Protein AF-A0A354YUZ7-F1 (afdb_monomer_lite)

Foldseek 3Di:
DDDFDEDEDDDPVDPDDPQWDFDWDWPAPADPPGTTYTYTPDTLGGVPDPCSVVVVVCVVVVHDPDDDPVVVVVVVVPPDPDDPVNVVVDDDPVVPDDDDDDDPPDD

InterPro domains:
  IPR012340 Nucleic acid-binding, OB-fold [SSF50249] (17-107)
  IPR040476 RNase II/RNase R, cold shock domain [PF17876] (5-68)
  IPR050180 RNR Ribonuclease [PTHR23355] (5-107)

Sequence (107 aa):
RQIYPIYVKASRKWKAKEGDKVLVRISSWPERDKVAEGKIVEVLGRKGEAGVDLKVLAKKHGLRLEFPDNVLEEARSVAVAVAAEEISRRRDLRDWRMVTIDGEDAK

pLDDT: mean 91.48, std 8.04, range [43.81, 97.62]

Structure (mmCIF, N/CA/C/O backbone):
data_AF-A0A354YUZ7-F1
#
_entry.id   AF-A0A354YUZ7-F1
#
loop_
_atom_site.group_PDB
_atom_site.id
_atom_site.type_symbol
_atom_site.label_atom_id
_atom_site.label_alt_id
_atom_site.label_comp_id
_atom_site.label_asym_id
_atom_site.label_entity_id
_atom_site.label_seq_id
_atom_site.pdbx_PDB_ins_code
_atom_site.Cartn_x
_atom_site.Cartn_y
_atom_site.Cartn_z
_atom_site.occupancy
_atom_site.B_iso_or_equiv
_atom_site.auth_seq_id
_atom_site.auth_comp_id
_atom_site.auth_asym_id
_atom_site.auth_atom_id
_atom_site.pdbx_PDB_model_num
ATOM 1 N N . ARG A 1 1 ? -7.435 17.998 21.001 1.00 49.03 1 ARG A N 1
ATOM 2 C CA . ARG A 1 1 ? -8.334 17.159 20.167 1.00 49.03 1 ARG A CA 1
ATOM 3 C C . ARG A 1 1 ? -9.098 16.254 21.123 1.00 49.03 1 ARG A C 1
ATOM 5 O O . ARG A 1 1 ? -8.459 15.427 21.755 1.00 49.03 1 ARG A O 1
ATOM 12 N N . GLN A 1 2 ? -10.389 16.489 21.339 1.00 43.81 2 GLN A N 1
ATOM 13 C CA . GLN A 1 2 ? -11.169 15.729 22.319 1.00 43.81 2 GLN A CA 1
ATOM 14 C C . GLN A 1 2 ? -11.417 14.327 21.755 1.00 43.81 2 GLN A C 1
ATOM 16 O O . GLN A 1 2 ? -12.048 14.178 20.711 1.00 43.81 2 GLN A O 1
ATOM 21 N N . ILE A 1 3 ? -10.803 13.319 22.372 1.00 60.31 3 ILE A N 1
ATOM 22 C CA . ILE A 1 3 ? -10.957 11.919 21.980 1.00 60.31 3 ILE A CA 1
ATOM 23 C C . ILE A 1 3 ? -12.079 11.367 22.850 1.00 60.31 3 ILE A C 1
ATOM 25 O O . ILE A 1 3 ? -11.885 11.164 24.045 1.00 60.31 3 ILE A O 1
ATOM 29 N N . TYR A 1 4 ? -13.254 11.164 22.262 1.00 79.75 4 TYR A N 1
ATOM 30 C CA . TYR A 1 4 ? -14.317 10.431 22.936 1.00 79.75 4 TYR A CA 1
ATOM 31 C C . TYR A 1 4 ? -13.996 8.935 22.865 1.00 79.75 4 TYR A C 1
ATOM 33 O O . TYR A 1 4 ? -13.665 8.443 21.780 1.00 79.75 4 TYR A O 1
ATOM 41 N N . PRO A 1 5 ? -14.050 8.208 23.992 1.00 89.56 5 PRO A N 1
ATOM 42 C CA . PRO A 1 5 ? -13.860 6.768 23.972 1.00 89.56 5 PRO A CA 1
ATOM 43 C C . PRO A 1 5 ? -14.959 6.111 23.130 1.00 89.56 5 PRO A C 1
ATOM 45 O O . PRO A 1 5 ? -16.118 6.527 23.159 1.00 89.56 5 PRO A O 1
ATOM 48 N N . ILE A 1 6 ? -14.578 5.075 22.385 1.00 92.69 6 ILE A N 1
ATOM 49 C CA . ILE A 1 6 ? -15.509 4.209 21.663 1.00 92.69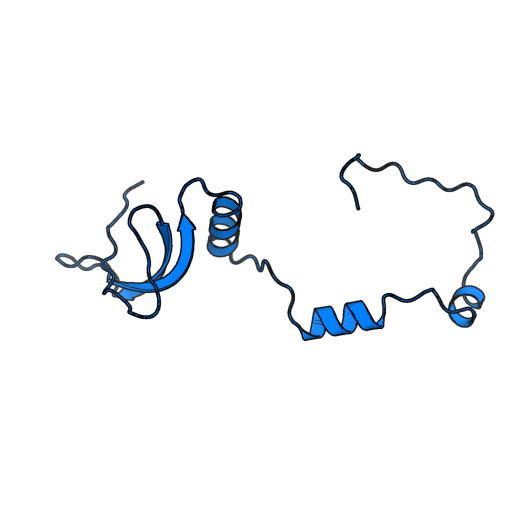 6 ILE A CA 1
ATOM 50 C C . ILE A 1 6 ? -15.500 2.867 22.381 1.00 92.69 6 ILE A C 1
ATOM 52 O O . ILE A 1 6 ? -14.463 2.205 22.450 1.00 92.69 6 ILE A O 1
ATOM 56 N N . TYR A 1 7 ? -16.646 2.466 22.917 1.00 93.56 7 TYR A N 1
ATOM 57 C CA . TYR A 1 7 ? -16.807 1.145 23.494 1.00 93.56 7 TYR A CA 1
ATOM 58 C C . TYR A 1 7 ? -16.858 0.098 22.380 1.00 93.56 7 TYR A C 1
ATOM 60 O O . TYR A 1 7 ? -17.620 0.208 21.417 1.00 93.56 7 TYR A O 1
ATOM 68 N N . VAL A 1 8 ? -16.036 -0.939 22.508 1.00 92.50 8 VAL A N 1
ATOM 69 C CA . VAL A 1 8 ? -15.997 -2.053 21.563 1.00 92.50 8 VAL A CA 1
ATOM 70 C C . VAL A 1 8 ? -16.153 -3.351 22.334 1.00 92.50 8 VAL A C 1
ATOM 72 O O . VAL A 1 8 ? -15.355 -3.668 23.215 1.00 92.50 8 VAL A O 1
ATOM 75 N N . LYS A 1 9 ? -17.150 -4.152 21.955 1.00 85.88 9 LYS A N 1
ATOM 76 C CA . LYS A 1 9 ? -17.291 -5.508 22.486 1.00 85.88 9 LYS A CA 1
ATOM 77 C C . LYS A 1 9 ? -16.190 -6.405 21.923 1.00 85.88 9 LYS A C 1
ATOM 79 O O . LYS A 1 9 ? -15.981 -6.448 20.708 1.00 85.88 9 LYS A O 1
ATOM 84 N N . ALA A 1 10 ? -15.529 -7.160 22.799 1.00 78.69 10 ALA A N 1
ATOM 85 C CA . ALA A 1 10 ? -14.492 -8.107 22.408 1.00 78.69 10 ALA A CA 1
ATOM 86 C C . ALA A 1 10 ? -14.996 -9.070 21.317 1.00 78.69 10 ALA A C 1
ATOM 88 O O . ALA A 1 10 ? -16.063 -9.679 21.436 1.00 78.69 10 ALA A O 1
ATOM 89 N N . SER A 1 11 ? -14.216 -9.205 20.246 1.00 80.06 11 SER A N 1
ATOM 90 C CA . SER A 1 11 ? -14.500 -10.111 19.134 1.00 80.06 11 SER A CA 1
ATOM 91 C C . SER A 1 11 ? -13.513 -11.267 19.155 1.00 80.06 11 SER A C 1
ATOM 93 O O . SER A 1 11 ? -12.308 -11.045 19.181 1.00 80.06 11 SER A O 1
ATOM 95 N N . ARG A 1 12 ? -14.001 -12.511 19.058 1.00 80.25 12 ARG A N 1
ATOM 96 C CA . ARG A 1 12 ? -13.123 -13.692 18.928 1.00 80.25 12 ARG A CA 1
ATOM 97 C C . ARG A 1 12 ? -12.283 -13.665 17.646 1.00 80.25 12 ARG A C 1
ATOM 99 O O . ARG A 1 12 ? -11.225 -14.283 17.608 1.00 80.25 12 ARG A O 1
ATOM 106 N N . LYS A 1 13 ? -12.748 -12.953 16.611 1.00 88.50 13 LYS A N 1
ATOM 107 C CA . LYS A 1 13 ? -12.058 -12.828 15.318 1.00 88.50 13 LYS A CA 1
ATOM 108 C C . LYS A 1 13 ? -10.805 -11.952 15.411 1.00 88.50 13 LYS A C 1
ATOM 110 O O . LYS A 1 13 ? -9.827 -12.223 14.727 1.00 88.50 13 LYS A O 1
ATOM 115 N N . TRP A 1 14 ? -10.832 -10.915 16.248 1.00 86.81 14 TRP A N 1
ATOM 116 C CA . TRP A 1 14 ? -9.777 -9.905 16.315 1.00 86.81 14 TRP A CA 1
ATOM 117 C C . TRP A 1 14 ? -9.109 -9.938 17.687 1.00 86.81 14 TRP A C 1
ATOM 119 O O . TRP A 1 14 ? -9.669 -9.456 18.668 1.00 86.81 14 TRP A O 1
ATOM 129 N N . LYS A 1 15 ? -7.898 -10.498 17.752 1.00 86.81 15 LYS A N 1
ATOM 130 C CA . LYS A 1 15 ? -7.090 -10.590 18.979 1.00 86.81 15 LYS A CA 1
ATOM 131 C C . LYS A 1 15 ? -6.299 -9.298 19.230 1.00 86.81 15 LYS A C 1
ATOM 133 O O . LYS A 1 15 ? -5.078 -9.347 19.356 1.00 86.81 15 LYS A O 1
ATOM 138 N N . ALA A 1 16 ? -6.991 -8.159 19.246 1.00 90.75 16 ALA A N 1
ATOM 139 C CA . ALA A 1 16 ? -6.374 -6.868 19.540 1.00 90.75 16 ALA A CA 1
ATOM 140 C C . ALA A 1 16 ? -5.836 -6.851 20.978 1.00 90.75 16 ALA A C 1
ATOM 142 O O . ALA A 1 16 ? -6.494 -7.344 21.898 1.00 90.75 16 ALA A O 1
ATOM 143 N N . LYS A 1 17 ? -4.645 -6.290 21.159 1.00 92.00 17 LYS A N 1
ATOM 144 C CA . LYS A 1 17 ? -3.985 -6.114 22.452 1.00 92.00 17 LYS A CA 1
ATOM 145 C C . LYS A 1 17 ? -3.851 -4.633 22.776 1.00 92.00 17 LYS A C 1
ATOM 147 O O . LYS A 1 17 ? -3.953 -3.768 21.907 1.00 92.00 17 LYS A O 1
ATOM 152 N N . GLU A 1 18 ? -3.590 -4.351 24.045 1.00 92.69 18 GLU A N 1
ATOM 153 C CA . GLU A 1 18 ? -3.264 -2.998 24.479 1.00 92.69 18 GLU A CA 1
ATOM 154 C C . GLU A 1 18 ? -2.064 -2.455 23.683 1.00 92.69 18 GLU A C 1
ATOM 156 O O . GLU A 1 18 ? -1.038 -3.126 23.535 1.00 92.69 18 GLU A O 1
ATOM 161 N N . GLY A 1 19 ? -2.207 -1.240 23.151 1.00 92.44 19 GLY A N 1
ATOM 162 C CA . GLY A 1 19 ? -1.206 -0.604 22.290 1.00 92.44 19 GLY A CA 1
ATOM 163 C C . GLY A 1 19 ? -1.331 -0.891 20.787 1.00 92.44 19 GLY A C 1
ATOM 164 O O . GLY A 1 19 ? -0.580 -0.292 20.009 1.00 92.44 19 GLY A O 1
ATOM 165 N N . ASP A 1 20 ? -2.274 -1.732 20.356 1.00 94.75 20 ASP A N 1
ATOM 166 C CA . ASP A 1 20 ? -2.564 -1.929 18.933 1.00 94.75 20 ASP A CA 1
ATOM 167 C C . ASP A 1 20 ? -3.367 -0.759 18.344 1.00 94.75 20 ASP A C 1
ATOM 169 O O . ASP A 1 20 ? -4.235 -0.154 18.979 1.00 94.75 20 ASP A O 1
ATOM 173 N N . LYS A 1 21 ? -3.103 -0.448 17.074 1.00 94.50 21 LYS A N 1
ATOM 174 C CA . LYS A 1 21 ? -3.941 0.422 16.248 1.00 94.50 21 LYS A CA 1
ATOM 175 C C . LYS A 1 21 ? -5.028 -0.427 15.599 1.00 94.50 21 LYS A C 1
ATOM 177 O O . LYS A 1 21 ? -4.738 -1.424 14.943 1.00 94.50 21 LYS A O 1
ATOM 182 N N . VAL A 1 22 ? -6.283 -0.014 15.743 1.00 94.31 22 VAL A N 1
ATOM 183 C CA . VAL A 1 22 ? -7.441 -0.742 15.206 1.00 94.31 22 VAL A CA 1
ATOM 184 C C . VAL A 1 22 ? -8.331 0.167 14.367 1.00 94.31 22 VAL A C 1
ATOM 186 O O . VAL A 1 22 ? -8.461 1.359 14.649 1.00 94.31 22 VAL A O 1
ATOM 189 N N . LEU A 1 23 ? -8.969 -0.410 13.349 1.00 93.12 23 LEU A N 1
ATOM 190 C CA . LEU A 1 23 ? -10.046 0.233 12.607 1.00 93.12 23 LEU A CA 1
ATOM 191 C C . LEU A 1 23 ? -11.384 -0.183 13.220 1.00 93.12 23 LEU A C 1
ATOM 193 O O . LEU A 1 23 ? -11.708 -1.373 13.290 1.00 93.12 23 LEU A O 1
ATOM 197 N N . VAL A 1 24 ? -12.168 0.803 13.651 1.00 93.56 24 VAL A N 1
ATOM 198 C CA . VAL A 1 24 ? -13.478 0.590 14.272 1.00 93.56 24 VAL A CA 1
ATOM 199 C C . VAL A 1 24 ? -14.565 1.119 13.352 1.00 93.56 24 VAL A C 1
ATOM 201 O O . VAL A 1 24 ? -14.546 2.283 12.958 1.00 93.56 24 VAL A O 1
ATOM 204 N N . ARG A 1 25 ? -15.545 0.268 13.046 1.00 92.62 25 ARG A N 1
ATOM 205 C CA . ARG A 1 25 ? -16.801 0.702 12.438 1.00 92.62 25 ARG A CA 1
ATOM 206 C C . ARG A 1 25 ? -17.767 1.078 13.552 1.00 92.62 25 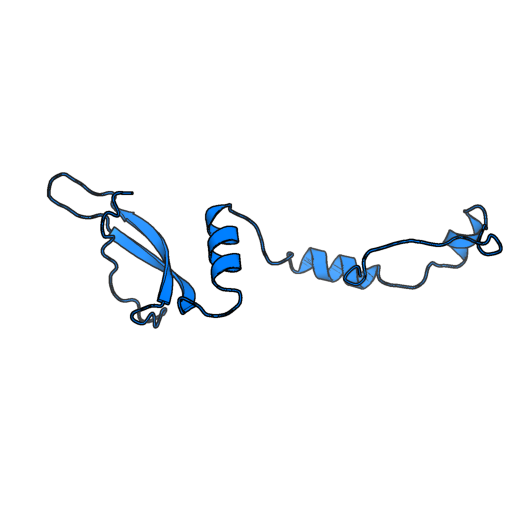ARG A C 1
ATOM 208 O O . ARG A 1 25 ? -18.122 0.220 14.362 1.00 92.62 25 ARG A O 1
ATOM 215 N N . ILE A 1 26 ? -18.178 2.342 13.578 1.00 93.44 26 ILE A N 1
ATOM 216 C CA . ILE A 1 26 ? -19.169 2.848 14.531 1.00 93.44 26 ILE A CA 1
ATOM 217 C C . ILE A 1 26 ? -20.511 2.170 14.241 1.00 93.44 26 ILE A C 1
ATOM 219 O O . ILE A 1 26 ? -20.948 2.104 13.091 1.00 93.44 26 ILE A O 1
ATOM 223 N N . SER A 1 27 ? -21.126 1.618 15.284 1.00 93.31 27 SER A N 1
ATOM 224 C CA . SER A 1 27 ? -22.458 1.008 15.246 1.00 93.31 27 SER A CA 1
ATOM 225 C C . SER A 1 27 ? -23.503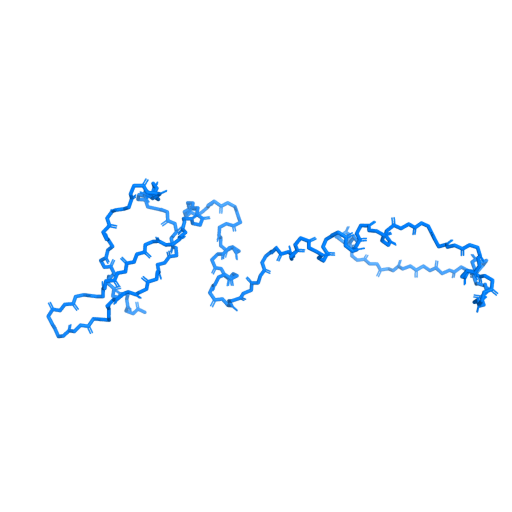 1.836 15.984 1.00 93.31 27 SER A C 1
ATOM 227 O O . SER A 1 27 ? -24.671 1.750 15.626 1.00 93.31 27 SER A O 1
ATOM 229 N N . SER A 1 28 ? -23.090 2.634 16.972 1.00 93.12 28 SER A N 1
ATOM 230 C CA . SER A 1 28 ? -23.941 3.620 17.638 1.00 93.12 28 SER A CA 1
ATOM 231 C C . SER A 1 28 ? -23.145 4.889 17.900 1.00 93.12 28 SER A C 1
ATOM 233 O O . SER A 1 28 ? -22.020 4.832 18.401 1.00 93.12 28 SER A O 1
ATOM 235 N N . TRP A 1 29 ? -23.728 6.034 17.565 1.00 91.62 29 TRP A N 1
ATOM 236 C CA . TRP A 1 29 ? -23.163 7.339 17.894 1.00 91.62 29 TRP A CA 1
ATOM 237 C C . TRP A 1 29 ? -23.383 7.659 19.381 1.00 91.62 29 TRP A C 1
ATOM 239 O O . TRP A 1 29 ? -24.278 7.072 19.994 1.00 91.62 29 TRP A O 1
ATOM 249 N N . PRO A 1 30 ? -22.549 8.524 19.985 1.00 90.38 30 PRO A N 1
ATOM 250 C CA . PRO A 1 30 ? -22.705 8.883 21.386 1.00 90.38 30 PRO A CA 1
ATOM 251 C C . PRO A 1 30 ? -23.990 9.696 21.599 1.00 90.38 30 PRO A C 1
ATOM 253 O O . PRO A 1 30 ? -24.345 10.541 20.777 1.00 90.38 30 PRO A O 1
ATOM 256 N N . GLU A 1 31 ? -24.647 9.464 22.731 1.00 87.94 31 GLU A N 1
ATOM 257 C CA . GLU A 1 31 ? -25.805 10.223 23.221 1.00 87.94 31 GLU A CA 1
ATOM 258 C C . GLU A 1 31 ? -25.454 10.869 24.572 1.00 87.94 31 GLU A C 1
ATOM 260 O O . GLU A 1 31 ? -24.363 10.656 25.100 1.00 87.94 31 GLU A O 1
ATOM 265 N N . ARG A 1 32 ? -26.372 11.656 25.152 1.00 83.50 32 ARG A N 1
ATOM 266 C CA . ARG A 1 32 ? -26.131 12.463 26.366 1.00 83.50 32 ARG A CA 1
ATOM 267 C C . ARG A 1 32 ? -25.452 11.685 27.505 1.00 83.50 32 ARG A C 1
ATOM 269 O O . ARG A 1 32 ? -24.519 12.204 28.105 1.00 83.50 32 ARG A O 1
ATOM 276 N N . ASP A 1 33 ? -25.874 10.438 27.712 1.00 85.50 33 ASP A N 1
ATOM 277 C CA . ASP A 1 33 ? -25.397 9.559 28.788 1.00 85.50 33 ASP A CA 1
ATOM 278 C C . ASP A 1 33 ? -24.731 8.271 28.262 1.00 85.50 33 ASP A C 1
ATOM 280 O O . ASP A 1 33 ? -24.513 7.322 29.016 1.00 85.50 33 ASP A O 1
ATOM 284 N N . LYS A 1 34 ? -24.424 8.198 26.956 1.00 86.56 34 LYS A N 1
ATOM 285 C CA . LYS A 1 34 ? -23.858 6.996 26.322 1.00 86.56 34 LYS A CA 1
ATOM 286 C C . LYS A 1 34 ? -22.664 7.333 25.445 1.00 86.56 34 LYS A C 1
ATOM 288 O O . LYS A 1 34 ? -22.725 8.199 24.576 1.00 86.56 34 LYS A O 1
ATOM 293 N N . VAL A 1 35 ? -21.582 6.587 25.632 1.00 91.69 35 VAL A N 1
ATOM 294 C CA . VAL A 1 35 ? -20.417 6.644 24.744 1.00 91.69 35 VAL A CA 1
ATOM 295 C C . VAL A 1 35 ? -20.739 6.020 23.385 1.00 91.69 35 VAL A C 1
ATOM 297 O O . VAL A 1 35 ? -21.676 5.235 23.254 1.00 91.69 35 VAL A O 1
ATOM 300 N N . ALA A 1 36 ? -19.946 6.354 22.368 1.00 93.81 36 ALA A N 1
ATOM 301 C CA . ALA A 1 36 ? -20.068 5.718 21.063 1.00 93.81 36 ALA A CA 1
ATOM 302 C C . ALA A 1 36 ? -19.776 4.216 21.176 1.00 93.81 36 ALA A C 1
ATOM 304 O O . ALA A 1 36 ? -18.878 3.811 21.916 1.00 93.81 36 ALA A O 1
ATOM 305 N N . GLU A 1 37 ? -20.467 3.403 20.385 1.00 94.38 37 GLU A N 1
ATOM 306 C CA . GLU A 1 37 ? -20.208 1.969 20.287 1.00 94.38 37 GLU A CA 1
ATOM 307 C C . GLU A 1 37 ? -19.735 1.597 18.887 1.00 94.38 37 GLU A C 1
ATOM 309 O O . GLU A 1 37 ? -20.163 2.174 17.882 1.00 94.38 37 GLU A O 1
ATOM 314 N N . GLY A 1 38 ? -18.881 0.583 18.800 1.00 93.88 38 GLY A N 1
ATOM 315 C CA . GLY A 1 38 ? -18.410 0.085 17.521 1.00 93.88 38 GLY A CA 1
ATOM 316 C C . GLY A 1 38 ? -17.922 -1.352 17.551 1.00 93.88 38 GLY A C 1
ATOM 317 O O . GLY A 1 38 ? -17.895 -2.034 18.577 1.00 93.88 38 GLY A O 1
ATOM 318 N N . LYS A 1 39 ? -17.513 -1.818 16.373 1.00 93.81 39 LYS A N 1
ATOM 319 C CA . LYS A 1 39 ? -16.893 -3.130 16.174 1.00 93.81 39 LYS A CA 1
ATOM 320 C C . LYS A 1 39 ? -15.547 -2.954 15.490 1.00 93.81 39 LYS A C 1
ATOM 322 O O . LYS A 1 39 ? -15.461 -2.253 14.481 1.00 93.81 39 LYS A O 1
ATOM 327 N N . ILE A 1 40 ? -14.517 -3.627 16.003 1.00 94.31 40 ILE A N 1
ATOM 328 C CA . ILE A 1 40 ? -13.247 -3.751 15.282 1.00 94.31 40 ILE A CA 1
ATOM 329 C C . ILE A 1 40 ? -13.514 -4.506 13.981 1.00 94.31 40 ILE A C 1
ATOM 331 O O . ILE A 1 40 ? -14.090 -5.599 13.985 1.00 94.31 40 ILE A O 1
ATOM 335 N N . VAL A 1 41 ? -13.102 -3.900 12.875 1.00 92.75 41 VAL A N 1
ATOM 336 C CA . VAL A 1 41 ? -13.145 -4.511 11.544 1.00 92.75 41 VAL A CA 1
ATOM 337 C C . VAL A 1 41 ? -11.756 -4.888 11.043 1.00 92.75 41 VAL A C 1
ATOM 339 O O . VAL A 1 41 ? -11.676 -5.677 10.112 1.00 92.75 41 VAL A O 1
ATOM 342 N N . GLU A 1 42 ? -10.693 -4.368 11.665 1.00 92.38 42 GLU A N 1
ATOM 343 C CA . GLU A 1 42 ? -9.300 -4.654 11.308 1.00 92.38 42 GLU A CA 1
ATOM 344 C C . GLU A 1 42 ? -8.350 -4.282 12.462 1.00 92.38 42 GLU A C 1
ATOM 346 O O . GLU A 1 42 ? -8.549 -3.258 13.124 1.00 92.38 42 GLU A O 1
ATOM 351 N N . VAL A 1 43 ? -7.307 -5.086 12.689 1.00 94.25 43 VAL A N 1
ATOM 352 C CA . VAL A 1 43 ? -6.158 -4.731 13.542 1.00 94.25 43 VAL A CA 1
ATOM 353 C C . VAL A 1 43 ? -5.014 -4.334 12.615 1.00 94.25 43 VAL A C 1
ATOM 355 O O . VAL A 1 43 ? -4.559 -5.152 11.823 1.00 94.25 43 VAL A O 1
ATOM 358 N N . LEU A 1 44 ? -4.582 -3.075 12.680 1.00 93.31 44 LEU A N 1
ATOM 359 C CA . LEU A 1 44 ? -3.618 -2.496 11.737 1.00 93.31 44 LEU A CA 1
ATOM 360 C C . LEU A 1 44 ? -2.161 -2.811 12.111 1.00 93.31 44 LEU A C 1
ATOM 362 O O . LEU A 1 44 ? -1.296 -2.792 11.235 1.00 93.31 44 LEU A O 1
ATOM 366 N N . GLY A 1 45 ? -1.909 -3.102 13.390 1.00 94.38 45 GLY A N 1
ATOM 367 C CA . GLY A 1 45 ? -0.597 -3.444 13.947 1.00 94.38 45 GLY A CA 1
ATOM 368 C C . GLY A 1 45 ? -0.304 -2.679 15.235 1.00 94.38 45 GLY A C 1
ATOM 369 O O . GLY A 1 45 ? -1.152 -1.924 15.726 1.00 94.38 45 GLY A O 1
ATOM 370 N N . ARG A 1 46 ? 0.892 -2.861 15.797 1.00 95.31 46 ARG A N 1
ATOM 371 C CA . ARG A 1 46 ? 1.263 -2.237 17.072 1.00 95.31 46 ARG A CA 1
ATOM 372 C C . ARG A 1 46 ? 1.719 -0.794 16.869 1.00 95.31 46 ARG A C 1
ATOM 374 O O . ARG A 1 46 ? 2.354 -0.453 15.875 1.00 95.31 46 ARG A O 1
ATOM 381 N N . LYS A 1 47 ? 1.433 0.091 17.828 1.00 91.75 47 LYS A N 1
ATOM 382 C CA . LYS A 1 47 ? 1.982 1.457 17.804 1.00 91.75 47 LYS A CA 1
ATOM 383 C C . LYS A 1 47 ? 3.520 1.412 17.739 1.00 91.75 47 LYS A C 1
ATOM 385 O O . LYS A 1 47 ? 4.143 0.812 18.608 1.00 91.75 47 LYS A O 1
ATOM 390 N N . GLY A 1 48 ? 4.103 2.099 16.754 1.00 91.50 48 GLY A N 1
ATOM 391 C CA . GLY A 1 48 ? 5.555 2.176 16.539 1.00 91.50 48 GLY A CA 1
ATOM 392 C C . GLY A 1 48 ? 6.133 1.062 15.660 1.00 91.50 48 GLY A C 1
ATOM 393 O O . GLY A 1 48 ? 7.319 1.094 15.355 1.00 91.50 48 GLY A O 1
ATOM 394 N N . GLU A 1 49 ? 5.319 0.096 15.234 1.00 95.12 49 GLU A N 1
ATOM 395 C CA . GLU A 1 49 ? 5.729 -0.907 14.253 1.00 95.12 49 GLU A CA 1
ATOM 396 C C . GLU A 1 49 ? 5.836 -0.280 12.852 1.00 95.12 49 GLU A C 1
ATOM 398 O O . GLU A 1 49 ? 4.994 0.530 12.443 1.00 95.12 49 GLU A O 1
ATOM 403 N N . ALA A 1 50 ? 6.879 -0.659 12.109 1.00 92.88 50 ALA A N 1
ATOM 404 C CA . ALA A 1 50 ? 7.139 -0.136 10.773 1.00 92.88 50 ALA A CA 1
ATOM 405 C C . ALA A 1 50 ? 5.941 -0.374 9.836 1.00 92.88 50 ALA A C 1
ATOM 407 O O . ALA A 1 50 ? 5.371 -1.462 9.773 1.00 92.88 50 ALA A O 1
ATOM 408 N N . GLY A 1 51 ? 5.538 0.667 9.106 1.00 91.75 51 GLY A N 1
ATOM 409 C CA . GLY A 1 51 ? 4.424 0.605 8.157 1.00 91.75 51 GLY A CA 1
ATOM 410 C C . GLY A 1 51 ? 3.020 0.718 8.768 1.00 91.75 51 GLY A C 1
ATOM 411 O O . GLY A 1 51 ? 2.069 0.943 8.018 1.00 91.75 51 GLY A O 1
ATOM 412 N N . VAL A 1 52 ? 2.844 0.650 10.096 1.00 94.75 52 VAL A N 1
ATOM 413 C CA . VAL A 1 52 ? 1.516 0.839 10.721 1.00 94.75 52 VAL A CA 1
ATOM 414 C C . VAL A 1 52 ? 0.997 2.257 10.506 1.00 94.75 52 VAL A C 1
ATOM 416 O O . VAL A 1 52 ? -0.176 2.435 10.176 1.00 94.75 52 VAL A O 1
ATOM 419 N N . ASP A 1 53 ? 1.862 3.266 10.614 1.00 92.69 53 ASP A N 1
ATOM 420 C CA . ASP A 1 53 ? 1.470 4.661 10.387 1.00 92.69 53 ASP A CA 1
ATOM 421 C C . ASP A 1 53 ? 1.007 4.900 8.943 1.00 92.69 53 ASP A C 1
ATOM 423 O O . ASP A 1 53 ? 0.010 5.590 8.720 1.00 92.69 53 ASP A O 1
ATOM 427 N N . LEU A 1 54 ? 1.653 4.246 7.969 1.00 92.81 54 LEU A N 1
ATOM 428 C CA . LEU A 1 54 ? 1.231 4.270 6.569 1.00 92.81 54 LEU A CA 1
ATOM 429 C C . LEU A 1 54 ? -0.155 3.634 6.396 1.00 92.81 54 LEU A C 1
ATOM 431 O O . LEU A 1 54 ? -1.027 4.239 5.774 1.00 92.81 54 LEU A O 1
ATOM 435 N N . LYS A 1 55 ? -0.398 2.455 6.990 1.00 93.00 55 LYS A N 1
ATOM 436 C CA . LYS A 1 55 ? -1.717 1.796 6.953 1.00 93.00 55 LYS A CA 1
ATOM 437 C C . LYS A 1 55 ? -2.805 2.671 7.576 1.00 93.00 55 LYS A C 1
ATOM 439 O O . LYS A 1 55 ? -3.888 2.802 7.010 1.00 93.00 55 LYS A O 1
ATOM 444 N N . VAL A 1 56 ? -2.520 3.301 8.717 1.00 93.44 56 VAL A N 1
ATOM 445 C CA . VAL A 1 56 ? -3.444 4.231 9.384 1.00 93.44 56 VAL A CA 1
ATOM 446 C C . VAL A 1 56 ? -3.767 5.416 8.477 1.00 93.44 56 VAL A C 1
ATOM 448 O O . VAL A 1 56 ? -4.941 5.763 8.331 1.00 93.44 56 VAL A O 1
ATOM 451 N N . LEU A 1 57 ? -2.755 6.026 7.853 1.00 93.69 57 LEU A N 1
ATOM 452 C CA . LEU A 1 57 ? -2.948 7.153 6.942 1.00 93.69 57 LEU A CA 1
ATOM 453 C C . LEU A 1 57 ? -3.769 6.740 5.717 1.00 93.69 57 LEU A C 1
ATOM 455 O O . LEU A 1 57 ? -4.744 7.410 5.384 1.00 93.69 57 LEU A O 1
ATOM 459 N N . ALA A 1 58 ? -3.436 5.603 5.107 1.00 93.94 58 ALA A N 1
ATOM 460 C CA . ALA A 1 58 ? -4.159 5.074 3.963 1.00 93.94 58 ALA A CA 1
ATOM 461 C C . ALA A 1 58 ? -5.642 4.864 4.285 1.00 93.94 58 ALA A C 1
ATOM 463 O O . ALA A 1 58 ? -6.501 5.417 3.603 1.00 93.94 58 ALA A O 1
ATOM 464 N N . LYS A 1 59 ? -5.965 4.173 5.387 1.00 92.19 59 LYS A N 1
ATOM 465 C CA . LYS A 1 59 ? -7.361 3.956 5.805 1.00 92.19 59 LYS A CA 1
ATOM 466 C C . LYS A 1 59 ? -8.077 5.266 6.130 1.00 92.19 59 LYS A C 1
ATOM 468 O O . LYS A 1 59 ? -9.224 5.441 5.732 1.00 92.19 59 LYS A O 1
ATOM 473 N N . LYS A 1 60 ? -7.407 6.201 6.812 1.00 91.50 60 LYS A N 1
ATOM 474 C CA . LYS A 1 60 ? -7.972 7.515 7.158 1.00 91.50 60 LYS A CA 1
ATOM 475 C C . LYS A 1 60 ? -8.358 8.328 5.919 1.00 91.50 60 LYS A C 1
ATOM 477 O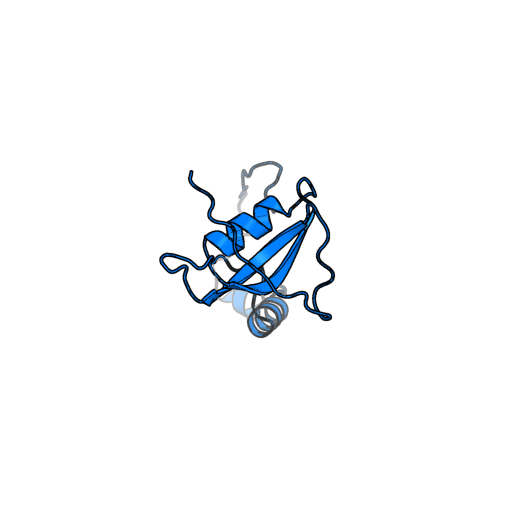 O . LYS A 1 60 ? -9.345 9.055 5.969 1.00 91.50 60 LYS A O 1
ATOM 482 N N . HIS A 1 61 ? -7.589 8.214 4.840 1.00 94.19 61 HIS A N 1
ATOM 483 C CA . HIS A 1 61 ? -7.821 8.933 3.586 1.00 94.19 61 HIS A CA 1
ATOM 484 C C . HIS A 1 61 ? -8.514 8.081 2.510 1.00 94.19 61 HIS A C 1
ATOM 486 O O . HIS A 1 61 ? -8.659 8.535 1.380 1.00 94.19 61 HIS A O 1
ATOM 492 N N . GLY A 1 62 ? -8.955 6.863 2.843 1.00 90.38 62 GLY A N 1
ATOM 493 C CA . GLY A 1 62 ? -9.618 5.966 1.892 1.00 90.38 62 GLY A CA 1
ATOM 494 C C . GLY A 1 62 ? -8.718 5.485 0.748 1.00 90.38 62 GLY A C 1
ATOM 495 O O . GLY A 1 62 ? -9.226 5.101 -0.303 1.00 90.38 62 GLY A O 1
ATOM 496 N N . LEU A 1 63 ? -7.395 5.504 0.934 1.00 92.50 63 LEU A N 1
ATOM 497 C CA . LEU A 1 63 ? -6.430 5.047 -0.061 1.00 92.50 63 LEU A CA 1
ATOM 498 C C . LEU A 1 63 ? -6.378 3.519 -0.087 1.00 92.50 63 LEU A C 1
ATOM 500 O O . LEU A 1 63 ? -6.292 2.859 0.955 1.00 92.50 63 LEU A O 1
ATOM 504 N N . ARG A 1 64 ? -6.403 2.957 -1.296 1.00 88.00 64 ARG A N 1
ATOM 505 C CA . ARG A 1 64 ? -6.171 1.529 -1.520 1.00 88.00 64 ARG A CA 1
ATOM 506 C C . ARG A 1 64 ? -4.668 1.274 -1.525 1.00 88.00 64 ARG A C 1
ATOM 508 O O . ARG A 1 64 ? -3.932 1.988 -2.194 1.00 88.00 64 ARG A O 1
ATOM 515 N N . LEU A 1 65 ? -4.237 0.268 -0.771 1.00 88.12 65 LEU A N 1
ATOM 516 C CA . LEU A 1 65 ? -2.837 -0.171 -0.731 1.00 88.12 65 LEU A CA 1
ATOM 517 C C . LEU A 1 65 ? -2.566 -1.362 -1.654 1.00 88.12 65 LEU A C 1
ATOM 519 O O . LEU A 1 65 ? -1.414 -1.701 -1.889 1.00 88.12 65 LEU A O 1
ATOM 523 N N . GLU A 1 66 ? -3.624 -1.988 -2.161 1.00 91.00 66 GLU A N 1
ATOM 524 C CA . GLU A 1 66 ? -3.558 -3.194 -2.975 1.00 91.00 66 GLU A CA 1
ATOM 525 C C . GLU A 1 66 ? -4.335 -2.967 -4.271 1.00 91.00 66 GLU A C 1
ATOM 527 O O . GLU A 1 66 ? -5.382 -2.303 -4.286 1.00 91.00 66 GLU A O 1
ATOM 532 N N . PHE A 1 67 ? -3.803 -3.515 -5.360 1.00 94.75 67 PHE A N 1
ATOM 533 C CA . PHE A 1 67 ? -4.493 -3.568 -6.641 1.00 94.75 67 PHE A CA 1
ATOM 534 C C . PHE A 1 67 ? -5.452 -4.765 -6.666 1.00 94.75 67 PHE A C 1
ATOM 536 O O . PHE A 1 67 ? -5.134 -5.797 -6.078 1.00 94.75 67 PHE A O 1
ATOM 543 N N . PRO A 1 68 ? -6.610 -4.655 -7.339 1.00 96.31 68 PRO A N 1
ATOM 544 C CA . PRO A 1 68 ? -7.486 -5.800 -7.572 1.00 96.31 68 PRO A CA 1
ATOM 545 C C . PRO A 1 68 ? -6.777 -6.932 -8.330 1.00 96.31 68 PRO A C 1
ATOM 547 O O . PRO A 1 68 ? -5.962 -6.661 -9.213 1.00 96.31 68 PRO A O 1
ATOM 550 N N . ASP A 1 69 ? -7.138 -8.185 -8.045 1.00 96.50 69 ASP A N 1
ATOM 551 C CA . ASP A 1 69 ? -6.492 -9.363 -8.648 1.00 96.50 69 ASP A CA 1
ATOM 552 C C . ASP A 1 69 ? -6.553 -9.350 -10.179 1.00 96.50 69 ASP A C 1
ATOM 554 O O . ASP A 1 69 ? -5.538 -9.557 -10.836 1.00 96.50 69 ASP A O 1
ATOM 558 N N . ASN A 1 70 ? -7.702 -8.989 -10.757 1.00 96.81 70 ASN A N 1
ATOM 559 C CA . ASN A 1 70 ? -7.867 -8.905 -12.209 1.00 96.81 70 ASN A CA 1
ATOM 560 C C . ASN A 1 70 ? -6.934 -7.863 -12.858 1.00 96.81 70 ASN A C 1
ATOM 562 O O . ASN A 1 70 ? -6.475 -8.062 -13.978 1.00 96.81 70 ASN A O 1
ATOM 566 N N . VAL A 1 71 ? -6.622 -6.769 -12.152 1.00 96.69 71 VAL A N 1
ATOM 567 C CA . VAL A 1 71 ? -5.673 -5.746 -12.628 1.00 96.69 71 VAL A CA 1
ATOM 568 C C . VAL A 1 71 ? -4.248 -6.293 -12.607 1.00 96.69 71 VAL A C 1
ATOM 570 O O . VAL A 1 71 ? -3.473 -6.052 -13.530 1.00 96.69 71 VAL A O 1
ATOM 573 N N . LEU A 1 72 ? -3.891 -7.047 -11.565 1.00 96.69 72 LEU A N 1
ATOM 574 C CA . LEU A 1 72 ? -2.578 -7.685 -11.466 1.00 96.69 72 LEU A CA 1
ATOM 575 C C . LEU A 1 72 ? -2.397 -8.782 -12.521 1.00 96.69 72 LEU A C 1
ATOM 577 O O . LEU A 1 72 ? -1.309 -8.914 -13.079 1.00 96.69 72 LEU A O 1
ATOM 581 N N . GLU A 1 73 ? -3.441 -9.562 -12.798 1.00 96.88 73 GLU A N 1
ATOM 582 C CA . GLU A 1 73 ? -3.446 -10.579 -13.852 1.00 96.88 73 GLU A CA 1
ATOM 583 C C . GLU A 1 73 ? -3.238 -9.957 -15.234 1.00 96.88 73 GLU A C 1
ATOM 585 O O . GLU A 1 73 ? -2.348 -10.388 -15.971 1.00 96.88 73 GLU A O 1
ATOM 590 N N . GLU A 1 74 ? -3.986 -8.900 -15.557 1.00 96.75 74 GLU A N 1
ATOM 591 C CA . GLU A 1 74 ? -3.827 -8.165 -16.813 1.00 96.75 74 GLU A CA 1
ATOM 592 C C . GLU A 1 74 ? -2.412 -7.589 -16.943 1.00 96.75 74 GLU A C 1
ATOM 594 O O . GLU A 1 74 ? -1.736 -7.839 -17.943 1.00 96.75 74 GLU A O 1
ATOM 599 N N . ALA A 1 75 ? -1.912 -6.907 -15.906 1.00 95.94 75 ALA A N 1
ATOM 600 C CA . ALA A 1 75 ? -0.567 -6.333 -15.905 1.00 95.94 75 ALA A CA 1
ATOM 601 C C . ALA A 1 75 ? 0.521 -7.394 -16.144 1.00 95.94 75 ALA A C 1
ATOM 603 O O . ALA A 1 75 ? 1.462 -7.162 -16.902 1.00 95.94 75 ALA A O 1
ATOM 604 N N . ARG A 1 76 ? 0.383 -8.584 -15.543 1.00 95.44 76 ARG A N 1
ATOM 605 C CA . ARG A 1 76 ? 1.306 -9.707 -15.775 1.00 95.44 76 ARG A CA 1
ATOM 606 C C . ARG A 1 76 ? 1.218 -10.243 -17.199 1.00 95.44 76 ARG A C 1
ATOM 608 O O . ARG A 1 76 ? 2.246 -10.619 -17.751 1.00 95.44 76 ARG A O 1
ATOM 615 N N . SER A 1 77 ? 0.026 -10.272 -17.794 1.00 94.19 77 SER A N 1
ATOM 616 C CA . SER A 1 77 ? -0.171 -10.786 -19.156 1.00 94.19 77 SER A CA 1
ATOM 617 C C . SER A 1 77 ? 0.512 -9.933 -20.232 1.00 94.19 77 SER A C 1
ATOM 619 O O . SER A 1 77 ? 0.923 -10.462 -21.262 1.00 94.19 77 SER A O 1
ATOM 621 N N . VAL A 1 78 ? 0.679 -8.630 -19.976 1.00 91.69 78 VAL A N 1
ATOM 622 C CA . VAL A 1 78 ? 1.297 -7.676 -20.912 1.00 91.69 78 VAL A CA 1
ATOM 623 C C . VAL A 1 78 ? 2.760 -7.364 -20.596 1.00 91.69 78 VAL A C 1
ATOM 625 O O . VAL A 1 78 ? 3.418 -6.677 -21.374 1.00 91.69 78 VAL A O 1
ATOM 628 N N . ALA A 1 79 ? 3.290 -7.869 -19.479 1.00 90.56 79 ALA A N 1
ATOM 629 C CA . ALA A 1 79 ? 4.684 -7.703 -19.070 1.00 90.56 79 ALA A CA 1
ATOM 630 C C . ALA A 1 79 ? 5.627 -8.611 -19.884 1.00 90.56 79 ALA A C 1
ATOM 632 O O . ALA A 1 79 ? 6.346 -9.451 -19.343 1.00 90.56 79 ALA A O 1
ATOM 633 N N . VAL A 1 80 ? 5.600 -8.456 -21.206 1.00 91.25 80 VAL A N 1
ATOM 634 C CA . VAL A 1 80 ? 6.378 -9.229 -22.177 1.00 91.25 80 VAL A CA 1
ATOM 635 C C . VAL A 1 80 ? 7.226 -8.300 -23.041 1.00 91.25 80 VAL A C 1
ATOM 637 O O . VAL A 1 80 ? 7.004 -7.091 -23.097 1.00 91.25 80 VAL A O 1
ATOM 640 N N . ALA A 1 81 ? 8.224 -8.864 -23.722 1.00 93.00 81 ALA A N 1
ATOM 641 C CA . ALA A 1 81 ? 9.015 -8.109 -24.684 1.00 93.00 81 ALA A CA 1
ATOM 642 C C . ALA A 1 81 ? 8.123 -7.548 -25.805 1.00 93.00 81 ALA A C 1
ATOM 644 O O . ALA A 1 81 ? 7.161 -8.189 -26.233 1.00 93.00 81 ALA A O 1
ATOM 645 N N . VAL A 1 82 ? 8.466 -6.357 -26.299 1.00 92.19 82 VAL A N 1
ATOM 646 C CA . VAL A 1 82 ? 7.738 -5.729 -27.407 1.00 92.19 82 VAL A CA 1
ATOM 647 C C . VAL A 1 82 ? 7.868 -6.605 -28.656 1.00 92.19 82 VAL A C 1
ATOM 649 O O . VAL A 1 82 ? 8.978 -6.909 -29.091 1.00 92.19 82 VAL A O 1
ATOM 652 N N . ALA A 1 83 ? 6.729 -7.006 -29.222 1.00 93.94 83 ALA A N 1
ATOM 653 C CA . ALA A 1 83 ? 6.661 -7.857 -30.406 1.00 93.94 83 ALA A CA 1
ATOM 654 C C . ALA A 1 83 ? 7.294 -7.187 -31.642 1.00 93.94 83 ALA A C 1
ATOM 656 O O . ALA A 1 83 ? 7.236 -5.964 -31.799 1.00 93.94 83 ALA A O 1
ATOM 657 N N . ALA A 1 84 ? 7.871 -7.984 -32.546 1.00 94.81 84 ALA A N 1
ATOM 658 C CA . ALA A 1 84 ? 8.552 -7.482 -33.743 1.00 94.81 84 ALA A CA 1
ATOM 659 C C . ALA A 1 84 ? 7.599 -6.715 -34.672 1.00 94.81 84 ALA A C 1
ATOM 661 O O . ALA A 1 84 ? 7.970 -5.697 -35.260 1.00 94.81 84 ALA A O 1
ATOM 662 N N . GLU A 1 85 ? 6.348 -7.164 -34.745 1.00 95.56 85 GLU A N 1
ATOM 663 C CA . GLU A 1 85 ? 5.282 -6.522 -35.504 1.00 95.56 85 GLU A CA 1
ATOM 664 C C . GLU A 1 85 ? 5.012 -5.118 -34.958 1.00 95.56 85 GLU A C 1
ATOM 666 O O . GLU A 1 85 ? 4.891 -4.168 -35.728 1.00 95.56 85 GLU A O 1
ATOM 671 N N . GLU A 1 86 ? 4.999 -4.950 -33.635 1.00 93.81 86 GLU A N 1
ATOM 672 C CA . GLU A 1 86 ? 4.784 -3.647 -33.006 1.00 93.81 86 GLU A CA 1
ATOM 673 C C . GLU A 1 86 ? 5.993 -2.714 -33.168 1.00 93.81 86 GLU A C 1
ATOM 675 O O . GLU A 1 86 ? 5.815 -1.511 -33.369 1.00 93.81 86 GLU A O 1
ATOM 680 N N . ILE A 1 87 ? 7.218 -3.256 -33.165 1.00 95.19 87 ILE A N 1
ATOM 681 C CA . ILE A 1 87 ? 8.438 -2.498 -33.488 1.00 95.19 87 ILE A CA 1
ATOM 682 C C . ILE A 1 87 ? 8.376 -1.984 -34.931 1.00 95.19 87 ILE A C 1
ATOM 684 O O . ILE A 1 87 ? 8.623 -0.803 -35.167 1.00 95.19 87 ILE A O 1
ATOM 688 N N . SER A 1 88 ? 7.986 -2.833 -35.889 1.00 95.94 88 SER A N 1
ATOM 689 C CA . SER A 1 88 ? 7.936 -2.484 -37.320 1.00 95.94 88 SER A CA 1
ATOM 690 C C . SER A 1 88 ? 6.958 -1.349 -37.655 1.00 95.94 88 SER A C 1
ATOM 692 O O . SER A 1 88 ? 7.115 -0.665 -38.665 1.00 95.94 88 SER A O 1
ATOM 694 N N . ARG A 1 89 ? 5.965 -1.112 -36.788 1.00 97.62 89 ARG A N 1
ATOM 695 C CA . ARG A 1 89 ? 4.960 -0.045 -36.926 1.00 97.62 89 ARG A CA 1
ATOM 696 C C . ARG A 1 89 ? 5.433 1.311 -36.404 1.00 97.62 89 ARG A C 1
ATOM 698 O O . ARG A 1 89 ? 4.708 2.298 -36.533 1.00 97.62 89 ARG A O 1
ATOM 705 N N . ARG A 1 90 ? 6.607 1.370 -35.776 1.00 96.62 90 ARG A N 1
ATOM 706 C CA . ARG A 1 90 ? 7.136 2.551 -35.089 1.00 96.62 90 ARG A CA 1
ATOM 707 C C . ARG A 1 90 ? 8.427 3.004 -35.757 1.00 96.62 90 ARG A C 1
ATOM 709 O O . ARG A 1 90 ? 9.144 2.231 -36.381 1.00 96.62 90 ARG A O 1
ATOM 716 N N . ARG A 1 91 ? 8.743 4.288 -35.606 1.00 96.38 91 ARG A N 1
ATOM 717 C CA . ARG A 1 91 ? 10.063 4.799 -35.976 1.00 96.38 91 ARG A CA 1
ATOM 718 C C . ARG A 1 91 ? 11.100 4.221 -35.017 1.00 96.38 91 ARG A C 1
ATOM 720 O O . ARG A 1 91 ? 10.983 4.420 -33.810 1.00 96.38 91 ARG A O 1
ATOM 727 N N . ASP A 1 92 ? 12.118 3.566 -35.561 1.00 95.75 92 ASP A N 1
ATOM 728 C CA . ASP A 1 92 ? 13.218 3.037 -34.764 1.00 95.75 92 ASP A CA 1
ATOM 729 C C . ASP A 1 92 ? 14.228 4.142 -34.429 1.00 95.75 92 ASP A C 1
ATOM 731 O O . ASP A 1 92 ? 14.756 4.813 -35.317 1.00 95.75 92 ASP A O 1
ATOM 735 N N . LEU A 1 93 ? 14.452 4.355 -33.133 1.00 96.19 93 L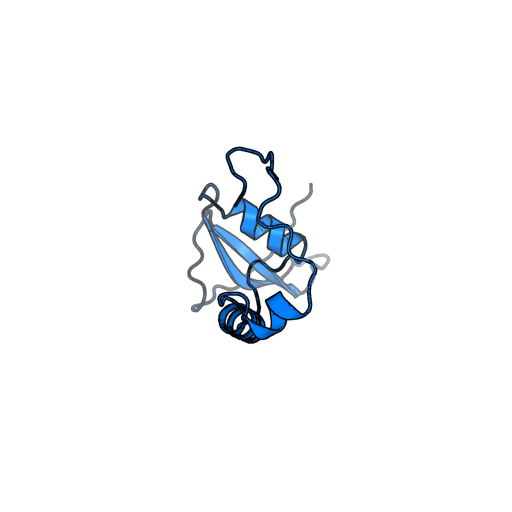EU A N 1
ATOM 736 C CA . LEU A 1 93 ? 15.410 5.320 -32.588 1.00 96.19 93 LEU A CA 1
ATOM 737 C C . LEU A 1 93 ? 16.406 4.648 -31.633 1.00 96.19 93 LEU A C 1
ATOM 739 O O . LEU A 1 93 ? 17.080 5.344 -30.878 1.00 96.19 93 LEU A O 1
ATOM 743 N N . ARG A 1 94 ? 16.500 3.311 -31.631 1.00 94.88 94 ARG A N 1
ATOM 744 C CA . ARG A 1 94 ? 17.351 2.564 -30.685 1.00 94.88 94 ARG A CA 1
ATOM 745 C C . ARG A 1 94 ? 18.844 2.883 -30.820 1.00 94.88 94 ARG A C 1
ATOM 747 O O . ARG A 1 94 ? 19.568 2.747 -29.842 1.00 94.88 94 ARG A O 1
ATOM 754 N N . ASP A 1 95 ? 19.279 3.372 -31.982 1.00 96.88 95 ASP A N 1
ATOM 755 C CA . ASP A 1 95 ? 20.666 3.797 -32.226 1.00 96.88 95 ASP A CA 1
ATOM 756 C C . ASP A 1 95 ? 20.978 5.210 -31.703 1.00 96.88 95 ASP A C 1
ATOM 758 O O . ASP A 1 95 ? 22.129 5.653 -31.716 1.00 96.88 95 ASP A O 1
ATOM 762 N N . TRP A 1 96 ? 19.966 5.960 -31.259 1.00 97.56 96 TRP A N 1
ATOM 763 C CA . TRP A 1 96 ? 20.172 7.296 -30.713 1.00 97.56 96 TRP A CA 1
ATOM 764 C C . TRP A 1 96 ? 20.615 7.191 -29.261 1.00 97.56 96 TRP A C 1
ATOM 766 O O . TRP A 1 96 ? 20.031 6.462 -28.460 1.00 97.56 96 TRP A O 1
ATOM 776 N N . ARG A 1 97 ? 21.622 7.980 -28.882 1.00 96.56 97 ARG A N 1
ATOM 777 C CA . ARG A 1 97 ? 22.045 8.064 -27.485 1.00 96.56 97 ARG A CA 1
ATOM 778 C C . ARG A 1 97 ? 20.990 8.818 -26.673 1.00 96.56 97 ARG A C 1
ATOM 780 O O . ARG A 1 97 ? 20.998 10.045 -26.627 1.00 96.56 97 ARG A O 1
ATOM 787 N N . MET A 1 98 ? 20.105 8.064 -26.031 1.00 96.62 98 MET A N 1
ATOM 788 C CA . MET A 1 98 ? 19.145 8.558 -25.046 1.00 96.62 98 MET A CA 1
ATOM 789 C C . MET A 1 98 ? 19.578 8.129 -23.645 1.00 96.62 98 MET A C 1
ATOM 791 O O . MET A 1 98 ? 20.102 7.032 -23.461 1.00 96.62 98 MET A O 1
ATOM 795 N N . VAL A 1 99 ? 19.370 9.000 -22.662 1.00 96.50 99 VAL A N 1
ATOM 796 C CA . VAL A 1 99 ? 19.632 8.723 -21.245 1.00 96.50 99 VAL A CA 1
ATOM 797 C C . VAL A 1 99 ? 18.445 9.198 -20.415 1.00 96.50 99 VAL A C 1
ATOM 799 O O . VAL A 1 99 ? 17.819 10.200 -20.767 1.00 96.50 99 VAL A O 1
ATOM 802 N N . THR A 1 100 ? 18.151 8.498 -19.321 1.00 96.06 100 THR A N 1
ATOM 803 C CA . THR A 1 100 ? 17.282 9.001 -18.250 1.00 96.06 100 THR A CA 1
ATOM 804 C C . THR A 1 100 ? 18.160 9.446 -17.079 1.00 96.06 100 THR A C 1
ATOM 806 O O . THR A 1 100 ? 19.272 8.942 -16.902 1.00 96.06 100 THR A O 1
ATOM 809 N N . ILE A 1 101 ? 17.718 10.458 -16.335 1.00 96.06 101 ILE A N 1
ATOM 810 C CA . ILE A 1 101 ? 18.418 10.970 -15.153 1.00 96.06 101 ILE A CA 1
ATOM 811 C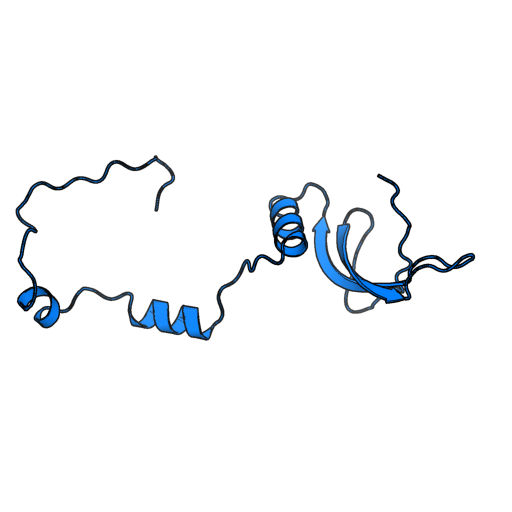 C . ILE A 1 101 ? 17.386 10.996 -14.036 1.00 96.06 101 ILE A C 1
ATOM 813 O O . ILE A 1 101 ? 16.603 11.938 -13.924 1.00 96.06 101 ILE A O 1
ATOM 817 N N . ASP A 1 102 ? 17.384 9.930 -13.248 1.00 96.31 102 ASP A N 1
ATOM 818 C CA . ASP A 1 102 ? 16.431 9.693 -12.173 1.00 96.31 102 ASP A CA 1
ATOM 819 C C . ASP A 1 102 ? 17.150 9.674 -10.816 1.00 96.31 102 ASP A C 1
ATOM 821 O O . ASP A 1 102 ? 18.377 9.574 -10.738 1.00 96.31 102 ASP A O 1
ATOM 825 N N . GLY A 1 103 ? 16.385 9.810 -9.731 1.00 97.12 103 GLY A N 1
ATOM 826 C CA . GLY A 1 103 ? 16.925 9.670 -8.377 1.00 97.12 103 GLY A CA 1
ATOM 827 C C . GLY A 1 103 ? 17.380 8.237 -8.086 1.00 97.12 103 GLY A C 1
ATOM 828 O O . GLY A 1 103 ? 16.871 7.294 -8.686 1.00 97.12 103 GLY A O 1
ATOM 829 N N . GLU A 1 104 ? 18.296 8.075 -7.126 1.00 95.56 104 GLU A N 1
ATOM 830 C CA . GLU A 1 104 ? 18.892 6.775 -6.756 1.00 95.56 104 GLU A CA 1
ATOM 831 C C . GLU A 1 104 ? 17.847 5.695 -6.411 1.00 95.56 104 GLU A C 1
ATOM 833 O O . GLU A 1 104 ? 18.046 4.521 -6.711 1.00 95.56 104 GLU A O 1
ATOM 838 N N . ASP A 1 105 ? 16.708 6.098 -5.843 1.00 94.31 105 ASP A N 1
ATOM 839 C CA . ASP A 1 105 ? 15.644 5.189 -5.404 1.00 94.31 105 ASP A CA 1
ATOM 840 C C . ASP A 1 105 ? 14.549 4.923 -6.459 1.00 94.31 105 ASP A C 1
ATOM 842 O O . ASP A 1 105 ? 13.590 4.195 -6.180 1.00 94.31 105 ASP A O 1
ATOM 846 N N . ALA A 1 106 ? 14.635 5.519 -7.654 1.00 93.81 106 ALA A N 1
ATOM 847 C CA . ALA A 1 106 ? 13.652 5.301 -8.716 1.00 93.81 106 ALA A CA 1
ATOM 848 C C . ALA A 1 106 ? 13.751 3.871 -9.287 1.00 93.81 106 ALA A C 1
ATOM 850 O O . ALA A 1 106 ? 14.839 3.305 -9.399 1.00 93.81 106 ALA A O 1
ATOM 851 N N . LYS A 1 107 ? 12.605 3.277 -9.645 1.00 79.12 107 LYS A N 1
ATOM 852 C CA . LYS A 1 107 ? 12.498 1.932 -10.231 1.00 79.12 107 LYS A CA 1
ATOM 853 C C . LYS A 1 107 ? 11.533 1.903 -11.401 1.00 79.12 107 LYS A C 1
ATOM 855 O O . LYS A 1 107 ? 10.563 2.693 -11.360 1.00 79.12 107 LYS A O 1
#

Secondary structure (DSSP, 8-state):
-----EEE---TT----TTEEEEEEEEE--BTTB-EEEEEEEEEEETT-TTHHHHHHHHHTT---S--HHHHHHHHHH-SPPPHHHHHTS---TTS-------TT--

Radius of gyration: 24.37 Å; chains: 1; bounding box: 48×31×66 Å

Organism: NCBI:txid863